Protein AF-A0A2V9G415-F1 (afdb_monomer_lite)

Secondary structure (DSSP, 8-state):
-HHHHHHHHHHHHHHHT-GGGSHHHHHHHTT---HHHHHHHHHHHHHHHHHHHHHHHHHHHH--TTHHHHHHHHHHHHT-TTS-HHHHHHHHHHHTT--HHHHHH-----SSS---SHHHHHHHHHTT--

Radius of gyration: 19.27 Å; chains: 1; bounding box: 39×36×69 Å

pLDDT: mean 85.29, std 20.47, range [37.44, 98.19]

Foldseek 3Di:
DVVVVVVVVVVVVCVVVPPCPDPVNVCVVVVNDDLVRQLVCLLQCLVVLVCVLVVLVVVLVVDDDDCNVVSVVVSCQCCPVVCRSSNVSVVSSVVSPHDPCSSVVVPPPPDDDDDDPPPSVVVVVVVVVD

Sequence (130 aa):
MANADLVRKLDAAIAEWSLLKHPFYQDWQAGKLSREALKLYAAQYYRHVEAFPKHLRMLAARTEGPLQSLIRENLAEEENPAGPHPKLWRDFAAAVGVGEDDITCCRKQWRHSTLTNRRCRKLRRRRLMD

Structure (mmCIF, N/CA/C/O backbone):
data_AF-A0A2V9G415-F1
#
_entry.id   AF-A0A2V9G415-F1
#
loop_
_atom_site.group_PDB
_atom_site.id
_atom_site.type_symbol
_atom_site.label_atom_id
_atom_site.label_alt_id
_atom_site.label_comp_id
_atom_site.label_asym_id
_atom_site.label_entity_id
_atom_site.label_seq_id
_atom_site.pdbx_PDB_ins_code
_atom_site.Cartn_x
_atom_site.Cartn_y
_atom_site.Cartn_z
_atom_site.occupancy
_atom_sit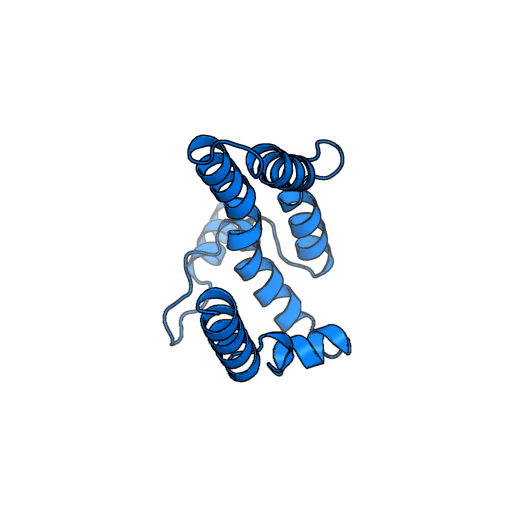e.B_iso_or_equiv
_atom_site.auth_seq_id
_atom_site.auth_comp_id
_atom_site.auth_asym_id
_atom_site.auth_atom_id
_atom_site.pdbx_PDB_model_num
ATOM 1 N N . MET A 1 1 ? 2.821 -10.689 -31.868 1.00 61.66 1 MET A N 1
ATOM 2 C CA . MET A 1 1 ? 1.657 -11.551 -31.549 1.00 61.66 1 MET A CA 1
ATOM 3 C C . MET A 1 1 ? 1.807 -12.291 -30.215 1.00 61.66 1 MET A C 1
ATOM 5 O O . MET A 1 1 ? 0.859 -12.259 -29.447 1.00 61.66 1 MET A O 1
ATOM 9 N N . ALA A 1 2 ? 2.972 -12.868 -29.872 1.00 69.81 2 ALA A N 1
ATOM 10 C CA . ALA A 1 2 ? 3.181 -13.577 -28.593 1.00 69.81 2 ALA A CA 1
ATOM 11 C C . ALA A 1 2 ? 2.916 -12.729 -27.326 1.00 69.81 2 ALA A C 1
ATOM 13 O O . ALA A 1 2 ? 2.277 -13.203 -26.392 1.00 69.81 2 ALA A O 1
ATOM 14 N N . ASN A 1 3 ? 3.315 -11.451 -27.323 1.00 86.75 3 ASN A N 1
ATOM 15 C CA . ASN A 1 3 ? 3.063 -10.561 -26.180 1.00 86.75 3 ASN A CA 1
ATOM 16 C C . ASN A 1 3 ? 1.567 -10.305 -25.945 1.00 86.75 3 ASN A C 1
ATOM 18 O O . ASN A 1 3 ? 1.154 -10.169 -24.802 1.00 86.75 3 ASN A O 1
ATOM 22 N N . ALA A 1 4 ? 0.746 -10.285 -27.001 1.00 93.19 4 ALA A N 1
ATOM 23 C CA . ALA A 1 4 ? -0.693 -10.066 -26.865 1.00 93.19 4 ALA A CA 1
ATOM 24 C C . ALA A 1 4 ? -1.398 -11.279 -26.238 1.00 93.19 4 ALA A C 1
ATOM 26 O O . ALA A 1 4 ? -2.300 -11.111 -25.423 1.00 93.19 4 ALA A O 1
ATOM 27 N N . ASP A 1 5 ? -0.968 -12.499 -26.577 1.00 95.69 5 ASP A N 1
ATOM 28 C CA . ASP A 1 5 ? -1.494 -13.717 -25.950 1.00 95.69 5 ASP A CA 1
ATOM 29 C C . ASP A 1 5 ? -1.070 -13.832 -24.476 1.00 95.69 5 ASP A C 1
ATOM 31 O O . ASP A 1 5 ? -1.890 -14.165 -23.622 1.00 95.69 5 ASP A O 1
ATOM 35 N N . LEU A 1 6 ? 0.184 -13.484 -24.152 1.00 96.56 6 LEU A N 1
ATOM 36 C CA . LEU A 1 6 ? 0.653 -13.429 -22.764 1.00 96.56 6 LEU A CA 1
ATOM 37 C C . LEU A 1 6 ? -0.133 -12.403 -21.939 1.00 96.56 6 LEU A C 1
ATOM 39 O O . LEU A 1 6 ? -0.608 -12.737 -20.858 1.00 96.56 6 LEU A O 1
ATOM 43 N N . VAL A 1 7 ? -0.297 -11.179 -22.451 1.00 96.94 7 VAL A N 1
ATOM 44 C CA . VAL A 1 7 ? -1.070 -10.128 -21.770 1.00 96.94 7 VAL A CA 1
ATOM 45 C C . VAL A 1 7 ? -2.506 -10.592 -21.532 1.00 96.94 7 VAL A C 1
ATOM 47 O O . VAL A 1 7 ? -2.969 -10.542 -20.401 1.00 96.94 7 VAL A O 1
ATOM 50 N N . ARG A 1 8 ? -3.164 -11.191 -22.534 1.00 97.19 8 ARG A N 1
ATOM 51 C CA . ARG A 1 8 ? -4.510 -11.764 -22.362 1.00 97.19 8 ARG A CA 1
ATOM 52 C C . ARG A 1 8 ? -4.584 -12.832 -21.269 1.00 97.19 8 ARG A C 1
ATOM 54 O O . ARG A 1 8 ? -5.583 -12.904 -20.559 1.00 97.19 8 ARG A O 1
ATOM 61 N N . LYS A 1 9 ? -3.560 -13.680 -21.139 1.00 96.94 9 LYS A N 1
ATOM 62 C CA . LYS A 1 9 ? -3.491 -14.695 -20.073 1.00 96.94 9 LYS A CA 1
ATOM 63 C C . LYS A 1 9 ? -3.321 -14.059 -18.694 1.00 96.94 9 LYS A C 1
ATOM 65 O O . LYS A 1 9 ? -3.953 -14.516 -17.745 1.00 96.94 9 LYS A O 1
ATOM 70 N N . LEU A 1 10 ? -2.511 -13.005 -18.587 1.00 96.88 10 LEU A N 1
ATOM 71 C CA . LEU A 1 10 ? -2.372 -12.232 -17.351 1.00 96.88 10 LEU A CA 1
ATOM 72 C C . LEU A 1 10 ? -3.690 -11.544 -16.982 1.00 96.88 10 LEU A C 1
ATOM 74 O O . LEU A 1 10 ? -4.128 -11.665 -15.841 1.00 96.88 10 LEU A O 1
ATOM 78 N N . ASP A 1 11 ? -4.363 -10.916 -17.946 1.00 97.06 11 ASP A N 1
ATOM 79 C CA . ASP A 1 11 ? -5.658 -10.262 -17.732 1.00 97.06 11 ASP A CA 1
ATOM 80 C C . ASP A 1 11 ? -6.724 -11.258 -17.261 1.00 97.06 11 ASP A C 1
ATOM 82 O O . ASP A 1 11 ? -7.465 -10.977 -16.320 1.00 97.06 11 ASP A O 1
ATOM 86 N N . ALA A 1 12 ? -6.774 -12.453 -17.861 1.00 97.38 12 ALA A N 1
ATOM 87 C CA . ALA A 1 12 ? -7.688 -13.511 -17.439 1.00 97.38 12 ALA A CA 1
ATOM 88 C C . ALA A 1 12 ? -7.418 -13.960 -15.992 1.00 97.38 12 ALA A C 1
ATOM 90 O O . ALA A 1 12 ? -8.357 -14.071 -15.203 1.00 97.38 12 ALA A O 1
ATOM 91 N N . ALA A 1 13 ? -6.147 -14.142 -15.616 1.00 96.81 13 ALA A N 1
ATOM 92 C CA . ALA A 1 13 ? -5.770 -14.508 -14.252 1.00 96.81 13 ALA A CA 1
ATOM 93 C C . ALA A 1 13 ? -6.102 -13.395 -13.239 1.00 96.81 13 ALA A C 1
ATOM 95 O O . ALA A 1 13 ? -6.619 -13.675 -12.157 1.00 96.81 13 ALA A O 1
ATOM 96 N N . ILE A 1 14 ? -5.869 -12.126 -13.591 1.00 96.25 14 ILE A N 1
ATOM 97 C CA . ILE A 1 14 ? -6.249 -10.975 -12.756 1.00 96.25 14 ILE A CA 1
ATOM 98 C C . ILE A 1 14 ? -7.773 -10.902 -12.601 1.00 96.25 14 ILE A C 1
ATOM 100 O O . ILE A 1 14 ? -8.264 -10.596 -11.516 1.00 96.25 14 ILE A O 1
ATOM 104 N N . ALA A 1 15 ? -8.537 -11.182 -13.659 1.00 95.88 15 ALA A N 1
ATOM 105 C CA . ALA A 1 15 ? -9.996 -11.139 -13.626 1.00 95.88 15 ALA A CA 1
ATOM 106 C C . ALA A 1 15 ? -10.610 -12.251 -12.759 1.00 95.88 15 ALA A C 1
ATOM 108 O O . ALA A 1 15 ? -11.623 -12.000 -12.088 1.00 95.88 15 ALA A O 1
ATOM 109 N N . GLU A 1 16 ? -10.004 -13.443 -12.779 1.00 96.06 16 GLU A N 1
ATOM 110 C CA . GLU A 1 16 ? -10.369 -14.600 -11.955 1.00 96.06 16 GLU A CA 1
ATOM 111 C C . GLU A 1 16 ? -10.067 -14.340 -10.473 1.00 96.06 16 GLU A C 1
ATOM 113 O O . GLU A 1 16 ? -10.953 -14.462 -9.628 1.00 96.06 16 GLU A O 1
ATOM 118 N N . TRP A 1 17 ? -8.854 -13.877 -10.163 1.00 95.25 17 TRP A N 1
ATOM 119 C CA . TRP A 1 17 ? -8.372 -13.653 -8.793 1.00 95.25 17 TRP A CA 1
ATOM 120 C C . TRP A 1 17 ? -8.430 -12.183 -8.374 1.00 95.25 17 TRP A C 1
ATOM 122 O O . TRP A 1 17 ? -7.604 -11.702 -7.595 1.00 95.25 17 TRP A O 1
ATOM 132 N N . SER A 1 18 ? -9.402 -11.446 -8.914 1.00 94.56 18 SER A N 1
ATOM 133 C CA . SER A 1 18 ? -9.481 -9.999 -8.745 1.00 94.56 18 SER A CA 1
ATOM 134 C C . SER A 1 18 ? -9.677 -9.628 -7.280 1.00 94.56 18 SER A C 1
ATOM 136 O O . SER A 1 18 ? -10.753 -9.822 -6.709 1.00 94.56 18 SER A O 1
ATOM 138 N N . LEU A 1 19 ? -8.649 -9.014 -6.692 1.00 92.50 19 LEU A N 1
ATOM 139 C CA . LEU A 1 19 ? -8.673 -8.511 -5.319 1.00 92.50 19 LEU A CA 1
ATOM 140 C C . LEU A 1 19 ? -9.864 -7.575 -5.074 1.00 92.50 19 LEU A C 1
ATOM 142 O O . LEU A 1 19 ? -10.481 -7.614 -4.014 1.00 92.50 19 LEU A O 1
ATOM 146 N N . LEU A 1 20 ? -10.228 -6.784 -6.086 1.00 93.56 20 LEU A N 1
ATOM 147 C CA . LEU A 1 20 ? -11.328 -5.827 -6.007 1.00 93.56 20 LEU A CA 1
ATOM 148 C C . LEU A 1 20 ? -12.701 -6.499 -5.932 1.00 93.56 20 LEU A C 1
ATOM 150 O O . LEU A 1 20 ? -13.631 -5.880 -5.436 1.00 93.56 20 LEU A O 1
ATOM 154 N N . LYS A 1 21 ? -12.851 -7.757 -6.365 1.00 94.88 21 LYS A N 1
ATOM 155 C CA . LYS A 1 21 ? -14.105 -8.516 -6.205 1.00 94.88 21 LYS A CA 1
ATOM 156 C C . LYS A 1 21 ? -14.230 -9.174 -4.829 1.00 94.88 21 LYS A C 1
ATOM 158 O O . LYS A 1 21 ? -15.301 -9.674 -4.493 1.00 94.88 21 LYS A O 1
ATOM 163 N N . HIS A 1 22 ? -13.162 -9.201 -4.032 1.00 95.69 22 HIS A N 1
ATOM 164 C CA . HIS A 1 22 ? -13.193 -9.826 -2.717 1.00 95.69 22 HIS A CA 1
ATOM 165 C C . HIS A 1 22 ? -14.119 -9.039 -1.764 1.00 95.69 22 HIS A C 1
ATOM 167 O O . HIS A 1 22 ? -13.989 -7.813 -1.691 1.00 95.69 22 HIS A O 1
ATOM 173 N N . PRO A 1 23 ? -14.993 -9.702 -0.972 1.00 95.62 23 PRO A N 1
ATOM 174 C CA . PRO A 1 23 ? -15.957 -9.024 -0.096 1.00 95.62 23 PRO A CA 1
ATOM 175 C C . PRO A 1 23 ? -15.329 -7.977 0.831 1.00 95.62 23 PRO A C 1
ATOM 177 O O . PRO A 1 23 ? -15.851 -6.878 0.962 1.00 95.62 23 PRO A O 1
ATOM 180 N N . PHE A 1 24 ? -14.147 -8.268 1.388 1.00 95.88 24 PHE A N 1
ATOM 181 C CA . PHE A 1 24 ? -13.401 -7.305 2.210 1.00 95.88 24 PHE A CA 1
ATOM 182 C C . PHE A 1 24 ? -13.126 -5.974 1.488 1.00 95.88 24 PHE A C 1
ATOM 184 O O . PHE A 1 24 ? -13.277 -4.918 2.092 1.00 95.88 24 PHE A O 1
ATOM 191 N N . TYR A 1 25 ? -12.723 -6.006 0.211 1.00 95.81 25 TYR A N 1
ATOM 192 C CA . TYR A 1 25 ? -12.419 -4.788 -0.550 1.00 95.81 25 TYR A CA 1
ATOM 193 C C . TYR A 1 25 ? -13.685 -4.047 -0.979 1.00 95.81 25 TYR A C 1
ATOM 195 O O . TYR A 1 25 ? -13.684 -2.818 -1.000 1.00 95.81 25 TYR A O 1
ATOM 203 N N . GLN A 1 26 ? -14.772 -4.771 -1.249 1.00 97.56 26 GLN A N 1
ATOM 204 C CA . GLN A 1 26 ? -16.085 -4.171 -1.494 1.00 97.56 26 GLN A CA 1
ATOM 205 C C . GLN A 1 26 ? -16.595 -3.431 -0.248 1.00 97.56 26 GLN A C 1
ATOM 207 O O . GLN A 1 26 ? -16.980 -2.266 -0.334 1.00 97.56 26 GLN A O 1
ATOM 212 N N . ASP A 1 27 ? -16.510 -4.058 0.928 1.00 97.88 27 ASP A N 1
ATOM 213 C CA . ASP A 1 27 ? -16.887 -3.423 2.194 1.00 97.88 27 ASP A CA 1
ATOM 214 C C . ASP A 1 27 ? -15.944 -2.277 2.575 1.00 97.88 27 ASP A C 1
ATOM 216 O O . ASP A 1 27 ? -16.404 -1.267 3.109 1.00 97.88 27 ASP A O 1
ATOM 220 N N . TRP A 1 28 ? -14.642 -2.393 2.280 1.00 96.06 28 TRP A N 1
ATOM 221 C CA . TRP A 1 28 ? -13.675 -1.307 2.470 1.00 96.06 28 TRP A CA 1
ATOM 222 C C . TRP A 1 28 ? -14.085 -0.075 1.663 1.00 96.06 28 TRP A C 1
ATOM 224 O O . TRP A 1 28 ? -14.223 1.011 2.222 1.00 96.06 28 TRP A O 1
ATOM 234 N N . GLN A 1 29 ? -14.309 -0.245 0.357 1.00 95.88 29 GLN A N 1
ATOM 235 C CA . GLN A 1 29 ? -14.687 0.846 -0.544 1.00 95.88 29 GLN A CA 1
ATOM 236 C C . GLN A 1 29 ? -16.044 1.454 -0.178 1.00 95.88 29 GLN A C 1
ATOM 238 O O . GLN A 1 29 ? -16.222 2.664 -0.285 1.00 95.88 29 GLN A O 1
ATOM 243 N N . ALA A 1 30 ? -16.984 0.634 0.296 1.00 97.38 30 ALA A N 1
ATOM 244 C CA . ALA A 1 30 ? -18.300 1.084 0.735 1.00 97.38 30 ALA A CA 1
ATOM 245 C C . ALA A 1 30 ? -18.321 1.677 2.160 1.00 97.38 30 ALA A C 1
ATOM 247 O O . ALA A 1 30 ? -19.388 2.075 2.626 1.00 97.38 30 ALA A O 1
ATOM 248 N N . GLY A 1 31 ? -17.190 1.700 2.879 1.00 96.94 31 GLY A N 1
ATOM 249 C CA . GLY A 1 31 ? -17.122 2.182 4.264 1.00 96.94 31 GLY A CA 1
ATOM 250 C C . GLY A 1 31 ? -17.877 1.306 5.274 1.00 96.94 31 GLY A C 1
ATOM 251 O O . GLY A 1 31 ? -18.285 1.792 6.325 1.00 96.94 31 GLY A O 1
ATOM 252 N N . LYS A 1 32 ? -18.091 0.023 4.959 1.00 97.94 32 LYS A N 1
ATOM 253 C CA . LYS A 1 32 ? -18.882 -0.930 5.759 1.00 97.94 32 LYS A CA 1
ATOM 254 C C . LYS A 1 32 ? -18.052 -1.780 6.720 1.00 97.94 32 LYS A C 1
ATOM 256 O O . LYS A 1 32 ? -18.620 -2.507 7.533 1.00 97.94 32 LYS A O 1
ATOM 261 N N . LEU A 1 33 ? -16.723 -1.719 6.637 1.00 97.62 33 LEU A N 1
ATOM 262 C CA . LEU A 1 33 ? -15.860 -2.484 7.534 1.00 97.62 33 LEU A CA 1
ATOM 263 C C . LEU A 1 33 ? -16.019 -2.039 8.988 1.00 97.62 33 LEU A C 1
ATOM 265 O O . LEU A 1 33 ? -16.020 -0.848 9.302 1.00 97.62 33 LEU A O 1
ATOM 269 N N . SER A 1 34 ? -16.070 -3.018 9.892 1.00 96.81 34 SER A N 1
ATOM 270 C CA . SER A 1 34 ? -15.997 -2.741 11.323 1.00 96.81 34 SER A CA 1
ATOM 271 C C . SER A 1 34 ? -14.626 -2.184 11.704 1.00 96.81 34 SER A C 1
ATOM 273 O O . SER A 1 34 ? -13.604 -2.438 11.052 1.00 96.81 34 SER A O 1
ATOM 275 N N . ARG A 1 35 ? -14.579 -1.462 12.826 1.00 96.12 35 ARG A N 1
ATOM 276 C CA . ARG A 1 35 ? -13.325 -0.922 13.357 1.00 96.12 35 ARG A CA 1
ATOM 277 C C . ARG A 1 35 ? -12.329 -2.036 13.684 1.00 96.12 35 ARG A C 1
ATOM 279 O O . ARG A 1 35 ? -11.134 -1.879 13.459 1.00 96.12 35 ARG A O 1
ATOM 286 N N . GLU A 1 36 ? -12.803 -3.182 14.161 1.00 95.62 36 GLU A N 1
ATOM 287 C CA . GLU A 1 36 ? -11.989 -4.363 14.449 1.00 95.62 36 GLU A CA 1
ATOM 288 C C . GLU A 1 36 ? -11.356 -4.945 13.180 1.00 95.62 36 GLU A C 1
ATOM 290 O O . GLU A 1 36 ? -10.173 -5.293 13.199 1.00 95.62 36 GLU A O 1
ATOM 295 N N . ALA A 1 37 ? -12.110 -5.013 12.076 1.00 95.38 37 ALA A N 1
ATOM 296 C CA . ALA A 1 37 ? -11.601 -5.482 10.791 1.00 95.38 37 ALA A CA 1
ATOM 297 C C . ALA A 1 37 ? -10.525 -4.534 10.238 1.00 95.38 37 ALA A C 1
ATOM 299 O O . ALA A 1 37 ? -9.459 -4.992 9.824 1.00 95.38 37 ALA A O 1
ATOM 300 N N . LEU A 1 38 ? -10.757 -3.217 10.317 1.00 96.25 38 LEU A N 1
ATOM 301 C CA . LEU A 1 38 ? -9.776 -2.197 9.929 1.00 96.25 38 LEU A CA 1
ATOM 302 C C . LEU A 1 38 ? -8.490 -2.297 10.754 1.00 96.25 38 LEU A C 1
ATOM 304 O O . LEU A 1 38 ? -7.399 -2.272 10.191 1.00 96.25 38 LEU A O 1
ATOM 308 N N . LYS A 1 39 ? -8.602 -2.466 12.077 1.00 95.44 39 LYS A N 1
ATOM 309 C CA . LYS A 1 39 ? -7.445 -2.650 12.964 1.00 95.44 39 LYS A CA 1
ATOM 310 C C . LYS A 1 39 ? -6.629 -3.884 12.598 1.00 95.44 39 LYS A C 1
ATOM 312 O O . LYS A 1 39 ? -5.403 -3.806 12.522 1.00 95.44 39 LYS A O 1
ATOM 317 N N . LEU A 1 40 ? -7.297 -5.020 12.388 1.00 93.31 40 LEU A N 1
ATOM 318 C CA . LEU A 1 40 ? -6.630 -6.268 12.021 1.00 93.31 40 LEU A CA 1
ATOM 319 C C . LEU A 1 40 ? -5.894 -6.118 10.686 1.00 93.31 40 LEU A C 1
ATOM 321 O O . LEU A 1 40 ? -4.711 -6.452 10.599 1.00 93.31 40 LEU A O 1
ATOM 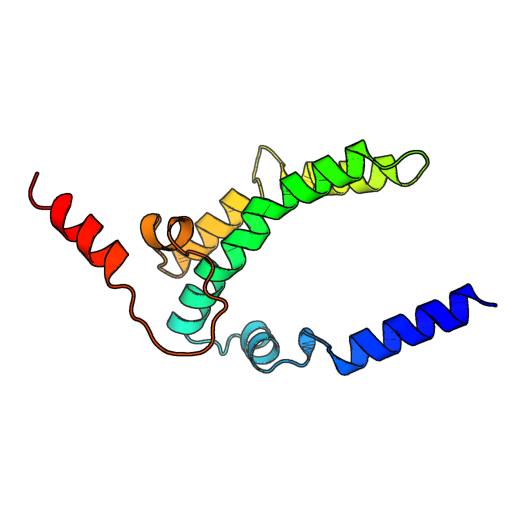325 N N . TYR A 1 41 ? -6.571 -5.566 9.680 1.00 94.75 41 TYR A N 1
ATOM 326 C CA . TYR A 1 41 ? -5.988 -5.333 8.366 1.00 94.75 41 TYR A CA 1
ATOM 327 C C . TYR A 1 41 ? -4.807 -4.361 8.425 1.00 94.75 41 TYR A C 1
ATOM 329 O O . TYR A 1 41 ? -3.736 -4.680 7.916 1.00 94.75 41 TYR A O 1
ATOM 337 N N . ALA A 1 42 ? -4.951 -3.218 9.105 1.00 95.75 42 ALA A N 1
ATOM 338 C CA . ALA A 1 42 ? -3.884 -2.229 9.239 1.00 95.75 42 ALA A CA 1
ATOM 339 C C . ALA A 1 42 ? -2.619 -2.834 9.870 1.00 95.75 42 ALA A C 1
ATOM 341 O O . ALA A 1 42 ? -1.518 -2.613 9.362 1.00 95.75 42 ALA A O 1
ATOM 342 N N . ALA A 1 43 ? -2.771 -3.650 10.920 1.00 93.81 43 ALA A N 1
ATOM 343 C CA . ALA A 1 43 ? -1.654 -4.324 11.579 1.00 93.81 43 ALA A CA 1
ATOM 344 C C . ALA A 1 43 ? -0.990 -5.392 10.690 1.00 93.81 43 ALA A C 1
ATOM 346 O O . ALA A 1 43 ? 0.236 -5.500 10.662 1.00 93.81 43 ALA A O 1
ATOM 347 N N . GLN A 1 44 ? -1.777 -6.188 9.959 1.00 92.12 44 GLN A N 1
ATOM 348 C CA . GLN A 1 44 ? -1.251 -7.240 9.082 1.00 92.12 44 GLN A CA 1
ATOM 349 C C . GLN A 1 44 ? -0.579 -6.662 7.829 1.00 92.12 44 GLN A C 1
ATOM 351 O O . GLN A 1 44 ? 0.545 -7.045 7.492 1.00 92.12 44 GLN A O 1
ATOM 356 N N . TYR A 1 45 ? -1.240 -5.715 7.163 1.00 94.38 45 TYR A N 1
ATOM 357 C CA . TYR A 1 45 ? -0.786 -5.136 5.901 1.00 94.38 45 TYR A CA 1
ATOM 358 C C . TYR A 1 45 ? 0.452 -4.249 6.072 1.00 94.38 45 TYR A C 1
ATOM 360 O O . TYR A 1 45 ? 1.274 -4.160 5.161 1.00 94.38 45 TYR A O 1
ATOM 368 N N . TYR A 1 46 ? 0.672 -3.678 7.263 1.00 95.69 46 TYR A N 1
ATOM 369 C CA . TYR A 1 46 ? 1.867 -2.875 7.534 1.00 95.69 46 TYR A CA 1
ATOM 370 C C . TYR A 1 46 ? 3.180 -3.623 7.254 1.00 95.69 46 TYR A C 1
ATOM 372 O O . TYR A 1 46 ? 4.172 -3.013 6.873 1.00 95.69 46 TYR A O 1
ATOM 380 N N . ARG A 1 47 ? 3.206 -4.956 7.386 1.00 91.69 47 ARG A N 1
ATOM 381 C CA . ARG A 1 47 ? 4.395 -5.759 7.048 1.00 91.69 47 ARG A CA 1
ATOM 382 C C . ARG A 1 47 ? 4.767 -5.658 5.569 1.00 91.69 47 ARG A C 1
ATOM 384 O O . ARG A 1 47 ? 5.950 -5.674 5.243 1.00 91.69 47 ARG A O 1
ATOM 391 N N . HIS A 1 48 ? 3.771 -5.564 4.689 1.00 94.50 48 HIS A N 1
ATOM 392 C CA . HIS A 1 48 ? 4.001 -5.326 3.270 1.00 94.50 48 HIS A CA 1
ATOM 393 C C . HIS A 1 48 ? 4.520 -3.904 3.046 1.00 94.50 48 HIS A C 1
ATOM 395 O O . HIS A 1 48 ? 5.571 -3.748 2.431 1.00 94.50 48 HIS A O 1
ATOM 401 N N . VAL A 1 49 ? 3.847 -2.904 3.626 1.00 96.69 49 VAL A N 1
ATOM 402 C CA . VAL A 1 49 ? 4.226 -1.484 3.506 1.00 96.69 49 VAL A CA 1
ATOM 403 C C . VAL A 1 49 ? 5.663 -1.242 3.979 1.00 96.69 49 VAL A C 1
ATOM 405 O O . VAL A 1 49 ? 6.438 -0.588 3.297 1.00 96.69 49 VAL A O 1
ATOM 408 N N . GLU A 1 50 ? 6.065 -1.823 5.112 1.00 95.62 50 GLU A N 1
ATOM 409 C CA . GLU A 1 50 ? 7.432 -1.698 5.636 1.00 95.62 50 GLU A CA 1
ATOM 410 C C . GLU A 1 50 ? 8.481 -2.369 4.730 1.00 95.62 50 GLU A C 1
ATOM 412 O O . GLU A 1 50 ? 9.604 -1.881 4.603 1.00 95.62 50 GLU A O 1
ATOM 417 N N . ALA A 1 51 ? 8.141 -3.498 4.102 1.00 96.31 51 ALA A N 1
ATOM 418 C CA . ALA A 1 51 ? 9.075 -4.261 3.276 1.00 96.31 51 ALA A CA 1
ATOM 419 C C . ALA A 1 51 ? 9.202 -3.725 1.842 1.00 96.31 51 ALA A C 1
ATOM 421 O O . ALA A 1 51 ? 10.228 -3.944 1.193 1.00 96.31 51 ALA A O 1
ATOM 422 N N . PHE A 1 52 ? 8.176 -3.045 1.333 1.00 97.50 52 PHE A N 1
ATOM 423 C CA . PHE A 1 52 ? 8.084 -2.658 -0.071 1.00 97.50 52 PHE A CA 1
ATOM 424 C C . PHE A 1 52 ? 9.235 -1.757 -0.564 1.00 97.50 52 PHE A C 1
ATOM 426 O O . PHE A 1 52 ? 9.829 -2.108 -1.591 1.00 97.50 52 PHE A O 1
ATOM 433 N N . PRO A 1 53 ? 9.694 -0.726 0.180 1.00 98.00 53 PRO A N 1
ATOM 434 C CA . PRO A 1 53 ? 10.837 0.083 -0.249 1.00 98.00 53 PRO A CA 1
ATOM 435 C C . PRO A 1 53 ? 12.111 -0.755 -0.439 1.00 98.00 53 PRO A C 1
ATOM 437 O O . PRO A 1 53 ? 12.860 -0.588 -1.402 1.00 98.00 53 PRO A O 1
ATOM 440 N N . LYS A 1 54 ? 12.340 -1.762 0.420 1.00 97.50 54 LYS A N 1
ATOM 441 C CA . LYS A 1 54 ? 13.465 -2.700 0.261 1.00 97.50 54 LYS A CA 1
ATOM 442 C C . LYS A 1 54 ? 13.356 -3.506 -1.037 1.00 97.50 54 LYS A C 1
ATOM 444 O O . LYS A 1 54 ? 14.377 -3.735 -1.684 1.00 97.50 54 LYS A O 1
ATOM 449 N N . HIS A 1 55 ? 12.158 -3.947 -1.419 1.00 97.62 55 HIS A N 1
ATOM 450 C CA . HIS A 1 55 ? 11.958 -4.657 -2.684 1.00 97.62 55 HIS A CA 1
ATOM 451 C C . HIS A 1 55 ? 12.284 -3.766 -3.886 1.00 97.62 55 HIS A C 1
ATOM 453 O O . HIS A 1 55 ? 13.007 -4.212 -4.776 1.00 97.62 55 HIS A O 1
ATOM 459 N N . LEU A 1 56 ? 11.845 -2.504 -3.873 1.00 97.88 56 LEU A N 1
ATOM 460 C CA . LEU A 1 56 ? 12.163 -1.537 -4.925 1.00 97.88 56 LEU A CA 1
ATOM 461 C C . LEU A 1 56 ? 13.666 -1.241 -5.007 1.00 97.88 56 LEU A C 1
ATOM 463 O O . LEU A 1 56 ? 14.216 -1.243 -6.105 1.00 97.88 56 LEU A O 1
ATOM 467 N N . ARG A 1 57 ? 14.371 -1.099 -3.874 1.00 97.56 57 ARG A N 1
ATOM 468 C CA . ARG A 1 57 ? 15.844 -0.965 -3.867 1.00 97.56 57 ARG A CA 1
ATOM 469 C C . ARG A 1 57 ? 16.538 -2.157 -4.525 1.00 97.56 57 ARG A C 1
ATOM 471 O O . ARG A 1 57 ? 17.429 -1.971 -5.350 1.00 97.56 57 ARG A O 1
ATOM 478 N N . MET A 1 58 ? 16.133 -3.382 -4.176 1.00 97.75 58 MET A N 1
ATOM 479 C CA . MET A 1 58 ? 16.704 -4.595 -4.775 1.00 97.75 58 MET A CA 1
ATOM 480 C C . MET A 1 58 ? 16.398 -4.694 -6.271 1.00 97.75 58 MET A C 1
ATOM 482 O O . MET A 1 58 ? 17.255 -5.126 -7.039 1.00 97.75 58 MET A O 1
ATOM 486 N N . LEU A 1 59 ? 15.192 -4.301 -6.688 1.00 97.56 59 LEU A N 1
ATOM 487 C CA . LEU A 1 59 ? 14.805 -4.278 -8.094 1.00 97.56 59 LEU A CA 1
ATOM 488 C C . LEU A 1 59 ? 15.618 -3.235 -8.872 1.00 97.56 59 LEU A C 1
ATOM 490 O O . LEU A 1 59 ? 16.174 -3.564 -9.917 1.00 97.56 59 LEU A O 1
ATOM 494 N N . ALA A 1 60 ? 15.764 -2.022 -8.334 1.00 96.12 60 ALA A N 1
ATOM 495 C CA . ALA A 1 60 ? 16.562 -0.952 -8.929 1.00 96.12 60 ALA A CA 1
ATOM 496 C C . ALA A 1 60 ? 18.033 -1.356 -9.101 1.00 96.12 60 ALA A C 1
ATOM 498 O O . ALA A 1 60 ? 18.632 -1.058 -10.128 1.00 96.12 60 ALA A O 1
ATOM 499 N N . ALA A 1 61 ? 18.607 -2.070 -8.127 1.00 96.12 61 ALA A N 1
ATOM 500 C CA . ALA A 1 61 ? 19.990 -2.549 -8.189 1.00 96.12 61 ALA A CA 1
ATOM 501 C C . ALA A 1 61 ? 20.228 -3.623 -9.268 1.00 96.12 61 ALA A C 1
ATOM 503 O O . ALA A 1 61 ? 21.365 -3.837 -9.673 1.00 9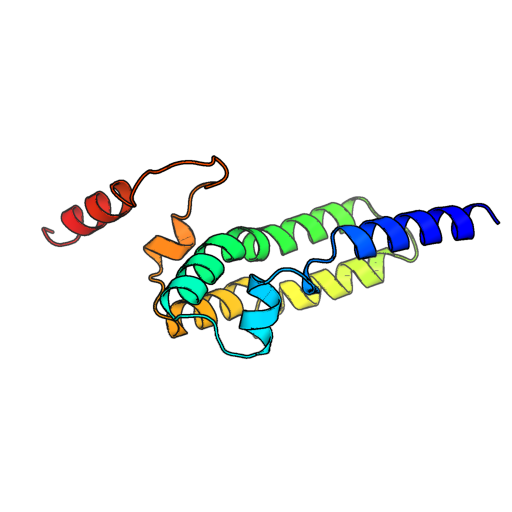6.12 61 ALA A O 1
ATOM 504 N N . ARG A 1 62 ? 19.171 -4.315 -9.711 1.00 96.88 62 ARG A N 1
ATOM 505 C CA . ARG A 1 62 ? 19.233 -5.411 -10.693 1.00 96.88 62 ARG A CA 1
ATOM 506 C C . ARG A 1 62 ? 18.708 -5.024 -12.074 1.00 96.88 62 ARG A C 1
ATOM 508 O O . ARG A 1 62 ? 18.689 -5.874 -12.959 1.00 96.88 62 ARG A O 1
ATOM 515 N N . THR A 1 63 ? 18.223 -3.795 -12.236 1.00 97.25 63 THR A N 1
ATOM 516 C CA . THR A 1 63 ? 17.572 -3.342 -13.467 1.00 97.25 63 THR A CA 1
ATOM 517 C C . THR A 1 63 ? 18.433 -2.302 -14.163 1.00 97.25 63 THR A C 1
ATOM 519 O O . THR A 1 63 ? 18.799 -1.285 -13.575 1.00 97.25 63 THR A O 1
ATOM 522 N N . GLU A 1 64 ? 18.708 -2.548 -15.438 1.00 94.75 64 GLU A N 1
ATOM 523 C CA . GLU A 1 64 ? 19.435 -1.640 -16.318 1.00 94.75 64 GLU A CA 1
ATOM 524 C C . GLU A 1 64 ? 18.500 -1.051 -17.382 1.00 94.75 64 GLU A C 1
ATOM 526 O O . GLU A 1 64 ? 17.407 -1.561 -17.643 1.00 94.75 64 GLU A O 1
ATOM 531 N N . GLY A 1 65 ? 18.939 0.037 -18.014 1.00 95.38 65 GLY A N 1
ATOM 532 C CA . GLY A 1 65 ? 18.223 0.643 -19.130 1.00 95.38 65 GLY A CA 1
ATOM 533 C C . GLY A 1 65 ? 16.987 1.464 -18.727 1.00 95.38 65 GLY A C 1
ATOM 534 O O . GLY A 1 65 ? 16.898 1.952 -17.597 1.00 95.38 65 GLY A O 1
ATOM 535 N N . PRO A 1 66 ? 16.029 1.652 -19.654 1.00 94.44 66 PRO A N 1
ATOM 536 C CA . PRO A 1 66 ? 14.967 2.657 -19.528 1.00 94.44 66 PRO A CA 1
ATOM 537 C C . PRO A 1 66 ? 14.026 2.493 -18.327 1.00 94.44 66 PRO A C 1
ATOM 539 O O . PRO A 1 66 ? 13.393 3.458 -17.919 1.00 94.44 66 PRO A O 1
ATOM 542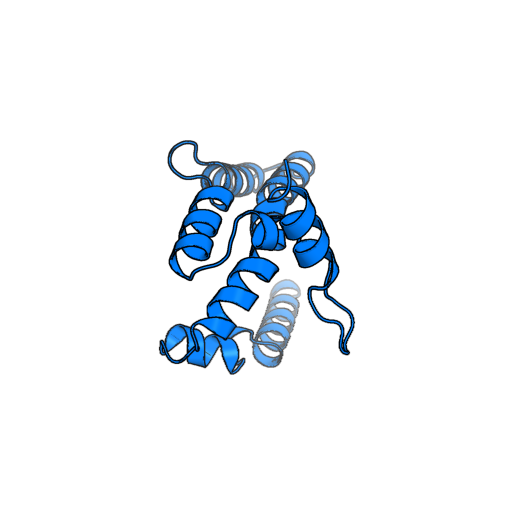 N N . LEU A 1 67 ? 13.924 1.292 -17.746 1.00 95.88 67 LEU A N 1
ATOM 543 C CA . LEU A 1 67 ? 13.056 1.035 -16.588 1.00 95.88 67 LEU A CA 1
ATOM 544 C C . LEU A 1 67 ? 13.640 1.541 -15.265 1.00 95.88 67 LEU A C 1
ATOM 546 O O . LEU A 1 67 ? 12.919 1.637 -14.272 1.00 95.88 67 LEU A O 1
ATOM 550 N N . GLN A 1 68 ? 14.938 1.855 -15.225 1.00 96.25 68 GLN A N 1
ATOM 551 C CA . GLN A 1 68 ? 15.602 2.233 -13.984 1.00 96.25 68 GLN A CA 1
ATOM 552 C C . GLN A 1 68 ? 15.035 3.534 -13.398 1.00 96.25 68 GLN A C 1
ATOM 554 O O . GLN A 1 68 ? 14.857 3.618 -12.183 1.00 96.25 68 GLN A O 1
ATOM 559 N N . SER A 1 69 ? 14.719 4.524 -14.239 1.00 95.75 69 SER A N 1
ATOM 560 C CA . SER A 1 69 ? 14.127 5.792 -13.795 1.00 95.75 69 SER A CA 1
ATOM 561 C C . SER A 1 69 ? 12.769 5.572 -13.135 1.00 95.75 69 SER A C 1
ATOM 563 O O . SER A 1 69 ? 12.570 6.033 -12.018 1.00 95.75 69 SER A 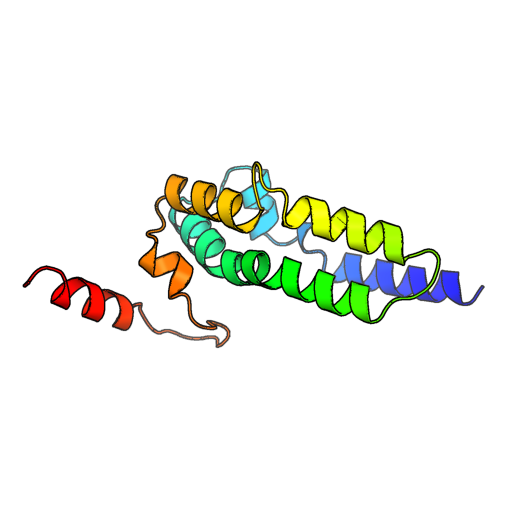O 1
ATOM 565 N N . LEU A 1 70 ? 11.894 4.782 -13.764 1.00 97.94 70 LEU A N 1
ATOM 566 C CA . LEU A 1 70 ? 10.560 4.465 -13.248 1.00 97.94 70 LEU A CA 1
ATOM 567 C C . LEU A 1 70 ? 10.616 3.748 -11.888 1.00 97.94 70 LEU A C 1
ATOM 569 O O . LEU A 1 70 ? 9.872 4.070 -10.969 1.00 97.94 70 LEU A O 1
ATOM 573 N N . ILE A 1 71 ? 11.527 2.782 -11.720 1.00 98.12 71 ILE A N 1
ATOM 574 C CA . ILE A 1 71 ? 11.672 2.079 -10.433 1.00 98.12 71 ILE A CA 1
ATOM 575 C C . ILE A 1 71 ? 12.198 3.032 -9.350 1.00 98.12 71 ILE A C 1
ATOM 577 O O . ILE A 1 71 ? 11.784 2.938 -8.194 1.00 98.12 71 ILE A O 1
ATOM 581 N N . ARG A 1 72 ? 13.122 3.936 -9.704 1.00 97.31 72 ARG A N 1
ATOM 582 C CA . ARG A 1 72 ? 13.658 4.938 -8.771 1.00 97.31 72 ARG A CA 1
ATOM 583 C C . ARG A 1 72 ? 12.624 5.989 -8.387 1.00 97.31 72 ARG A C 1
ATOM 585 O O . ARG A 1 72 ? 12.643 6.414 -7.240 1.00 97.31 72 ARG A O 1
ATOM 592 N N . GLU A 1 73 ? 11.747 6.372 -9.308 1.00 97.75 73 GLU A N 1
ATOM 593 C CA . GLU A 1 73 ? 10.612 7.256 -9.042 1.00 97.75 73 GLU A CA 1
ATOM 594 C C . GLU A 1 73 ? 9.676 6.623 -8.009 1.00 97.75 73 GLU A C 1
ATOM 596 O O . GLU A 1 73 ? 9.510 7.185 -6.930 1.00 97.75 73 GLU A O 1
ATOM 601 N N . ASN A 1 74 ? 9.219 5.387 -8.246 1.00 97.94 74 ASN A N 1
ATOM 602 C CA . ASN A 1 74 ? 8.406 4.650 -7.272 1.00 97.94 74 ASN A CA 1
ATOM 603 C C . ASN A 1 74 ? 9.108 4.535 -5.907 1.00 97.94 74 ASN A C 1
ATOM 605 O O . ASN A 1 74 ? 8.490 4.696 -4.861 1.00 97.94 74 ASN A O 1
ATOM 609 N N . LEU A 1 75 ? 10.418 4.260 -5.890 1.00 98.19 75 LEU A N 1
ATOM 610 C CA . LEU A 1 75 ? 11.183 4.185 -4.643 1.00 98.19 75 LEU A CA 1
ATOM 611 C C . LEU A 1 75 ? 11.228 5.535 -3.909 1.00 98.19 75 LEU A C 1
ATOM 613 O O . LEU A 1 75 ? 11.142 5.562 -2.683 1.00 98.19 75 LEU A O 1
ATOM 617 N N . ALA A 1 76 ? 11.388 6.636 -4.642 1.00 97.88 76 ALA A N 1
ATOM 618 C CA . ALA A 1 76 ? 11.440 7.977 -4.073 1.00 97.88 76 ALA A CA 1
ATOM 619 C C . ALA A 1 76 ? 10.094 8.393 -3.463 1.00 97.88 76 ALA A C 1
ATOM 621 O O . ALA A 1 76 ? 10.087 9.052 -2.425 1.00 97.88 76 ALA A O 1
ATOM 622 N N . GLU A 1 77 ? 8.974 7.975 -4.056 1.00 97.81 77 GLU A N 1
ATOM 623 C CA . GLU A 1 77 ? 7.639 8.169 -3.480 1.00 97.81 77 GLU A CA 1
ATOM 624 C C . GLU A 1 77 ? 7.483 7.405 -2.160 1.00 97.81 77 GLU A C 1
ATOM 626 O O . GLU A 1 77 ? 7.141 7.997 -1.135 1.00 97.81 77 GLU A O 1
ATOM 631 N N . GLU A 1 78 ? 7.832 6.116 -2.150 1.00 98.12 78 GLU A N 1
ATOM 632 C CA . GLU A 1 78 ? 7.757 5.271 -0.952 1.00 98.12 78 GLU A CA 1
ATOM 633 C C . GLU A 1 78 ? 8.617 5.806 0.214 1.00 98.12 78 GLU A C 1
ATOM 635 O O . GLU A 1 78 ? 8.250 5.678 1.389 1.00 98.12 78 GLU A O 1
ATOM 640 N N . GLU A 1 79 ? 9.762 6.421 -0.103 1.00 97.38 79 GLU A N 1
ATOM 641 C CA . GLU A 1 79 ? 10.755 6.938 0.851 1.00 97.38 79 GLU A CA 1
ATOM 642 C C . GLU A 1 79 ? 10.709 8.458 1.040 1.00 97.38 79 GLU A C 1
ATOM 644 O O . GLU A 1 79 ? 11.624 9.022 1.645 1.00 97.38 79 GLU A O 1
ATOM 649 N N . ASN A 1 80 ? 9.652 9.122 0.564 1.00 97.19 80 ASN A N 1
ATOM 650 C CA . ASN A 1 80 ? 9.529 10.574 0.620 1.00 97.19 80 ASN A CA 1
ATOM 651 C C . ASN A 1 80 ? 9.775 11.099 2.052 1.00 97.19 80 ASN A C 1
ATOM 653 O O . ASN A 1 80 ? 9.001 10.771 2.953 1.00 97.19 80 ASN A O 1
ATOM 657 N N . PRO A 1 81 ? 10.792 11.951 2.296 1.00 95.88 81 PRO A N 1
ATOM 658 C CA . PRO A 1 81 ? 11.125 12.411 3.645 1.00 95.88 81 PRO A CA 1
ATOM 659 C C . PRO A 1 81 ? 9.991 13.156 4.362 1.00 95.88 81 PRO A C 1
ATOM 661 O O . PRO A 1 81 ? 9.917 13.116 5.589 1.00 95.88 81 PRO A O 1
ATOM 664 N N . ALA A 1 82 ? 9.101 13.820 3.617 1.00 96.62 82 ALA A N 1
ATOM 665 C CA . ALA A 1 82 ? 7.963 14.541 4.185 1.00 96.62 82 ALA A CA 1
ATOM 666 C C . ALA A 1 82 ? 6.853 13.600 4.688 1.00 96.62 82 ALA A C 1
ATOM 668 O O . ALA A 1 82 ? 6.074 13.966 5.569 1.00 96.62 82 ALA A O 1
ATOM 669 N N . GLY A 1 83 ? 6.779 12.383 4.151 1.00 95.56 83 GLY A N 1
ATOM 670 C CA . GLY A 1 83 ? 5.715 11.436 4.455 1.00 95.56 83 GLY A CA 1
ATOM 671 C C . GLY A 1 83 ? 6.023 10.053 3.901 1.00 95.56 83 GLY A C 1
ATOM 672 O O . GL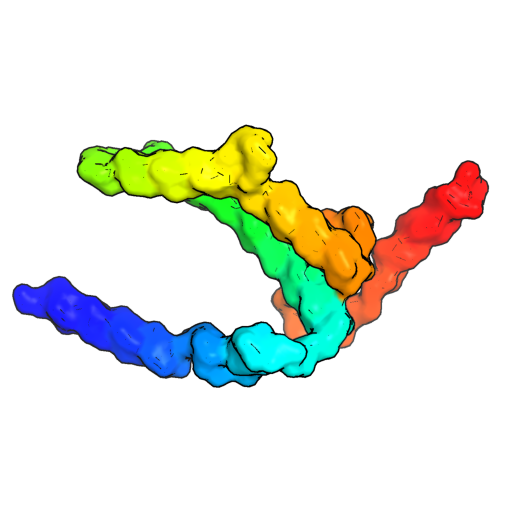Y A 1 83 ? 5.355 9.633 2.960 1.00 95.56 83 GLY A O 1
ATOM 673 N N . PRO A 1 84 ? 7.000 9.326 4.472 1.00 97.50 84 PRO A N 1
ATOM 674 C CA . PRO A 1 84 ? 7.337 8.007 3.964 1.00 97.50 84 PRO A CA 1
ATOM 675 C C . PRO A 1 84 ? 6.145 7.079 4.201 1.00 97.50 84 PRO A C 1
ATOM 677 O O . PRO A 1 84 ? 5.533 7.112 5.277 1.00 97.50 84 PRO A O 1
ATOM 680 N N . HIS A 1 85 ? 5.812 6.232 3.229 1.00 98.06 85 HIS A N 1
ATOM 681 C CA . HIS A 1 85 ? 4.601 5.405 3.278 1.00 98.06 85 HIS A CA 1
ATOM 682 C C . HIS A 1 85 ? 4.476 4.552 4.559 1.00 98.06 85 HIS A C 1
ATOM 684 O O . HIS A 1 85 ? 3.385 4.509 5.138 1.00 98.06 85 HIS A O 1
ATOM 690 N N . PRO A 1 86 ? 5.558 3.962 5.116 1.00 96.75 86 PRO A N 1
ATOM 691 C CA . PRO A 1 86 ? 5.489 3.286 6.412 1.00 96.75 86 PRO A CA 1
ATOM 692 C C . PRO A 1 86 ? 5.051 4.188 7.574 1.00 96.75 86 PRO A C 1
ATOM 694 O O . PRO A 1 86 ? 4.396 3.724 8.506 1.00 96.75 86 PRO A O 1
ATOM 697 N N . LYS A 1 87 ? 5.396 5.480 7.559 1.00 96.88 87 LYS A N 1
ATOM 698 C CA . LYS A 1 87 ? 4.907 6.430 8.565 1.00 96.88 87 LYS A CA 1
ATOM 699 C C . LYS A 1 87 ? 3.422 6.715 8.350 1.00 96.88 87 LYS A C 1
ATOM 701 O O . LYS A 1 87 ? 2.659 6.564 9.296 1.00 96.88 87 LYS A O 1
ATOM 706 N N . LEU A 1 88 ? 3.016 7.053 7.125 1.00 98.00 88 LEU A N 1
ATOM 707 C CA . LEU A 1 88 ? 1.614 7.351 6.805 1.00 98.00 88 LEU A CA 1
ATOM 708 C C . LEU A 1 88 ? 0.684 6.185 7.175 1.00 98.00 88 LEU A C 1
ATOM 710 O O . LEU A 1 88 ? -0.381 6.385 7.756 1.00 98.00 88 LEU A O 1
ATOM 714 N N . TRP A 1 89 ? 1.117 4.949 6.917 1.00 97.75 89 TRP A N 1
ATOM 715 C CA . TRP A 1 89 ? 0.351 3.764 7.292 1.00 97.75 89 TRP A CA 1
ATOM 716 C C . TRP A 1 89 ? 0.263 3.559 8.808 1.00 97.75 89 TRP A C 1
ATOM 718 O O . TRP A 1 89 ? -0.785 3.153 9.311 1.00 97.75 89 TRP A O 1
ATOM 728 N N . ARG A 1 90 ? 1.340 3.841 9.555 1.00 96.50 90 ARG A N 1
ATOM 729 C CA . ARG A 1 90 ? 1.305 3.802 11.026 1.00 96.50 90 ARG A CA 1
ATOM 730 C C . ARG A 1 90 ? 0.361 4.851 11.595 1.00 96.50 90 ARG A C 1
ATOM 732 O O . ARG A 1 90 ? -0.414 4.517 12.484 1.00 96.50 90 ARG A O 1
ATOM 739 N N . ASP A 1 91 ? 0.357 6.060 11.039 1.00 97.50 91 ASP A N 1
ATOM 740 C CA . ASP A 1 91 ? -0.570 7.119 11.447 1.00 97.50 91 ASP A CA 1
ATOM 741 C C . ASP A 1 91 ? -2.032 6.677 11.221 1.00 97.50 91 ASP A C 1
ATOM 743 O O . ASP A 1 91 ? -2.870 6.796 12.119 1.00 97.50 91 ASP A O 1
ATOM 747 N N . PHE A 1 92 ? -2.332 6.059 10.070 1.00 97.44 92 PHE A N 1
ATOM 748 C CA . PHE A 1 92 ? -3.638 5.442 9.806 1.00 97.44 92 PHE A CA 1
ATOM 749 C C . PHE A 1 92 ? -3.977 4.329 10.813 1.00 97.44 92 PHE A C 1
ATOM 751 O O . PHE A 1 92 ? -5.070 4.311 11.385 1.00 97.44 92 PHE A O 1
ATOM 758 N N . ALA A 1 93 ? -3.042 3.410 11.067 1.00 97.12 93 ALA A N 1
ATOM 759 C CA . ALA A 1 93 ? -3.235 2.308 12.004 1.00 97.12 93 ALA A CA 1
ATOM 760 C C . ALA A 1 93 ? -3.512 2.809 13.434 1.00 97.12 93 ALA A C 1
ATOM 762 O O . ALA A 1 93 ? -4.418 2.307 14.107 1.00 97.12 93 ALA A O 1
ATOM 763 N N . ALA A 1 94 ? -2.783 3.834 13.877 1.00 97.38 94 ALA A N 1
ATOM 764 C CA . ALA A 1 94 ? -2.994 4.493 15.158 1.00 97.38 94 ALA A CA 1
ATOM 765 C C . ALA A 1 94 ? -4.381 5.151 15.225 1.00 97.38 94 ALA A C 1
ATOM 767 O O . ALA A 1 94 ? -5.106 4.952 16.203 1.00 97.38 94 ALA A O 1
ATOM 768 N N . ALA A 1 95 ? -4.810 5.841 14.162 1.00 97.50 95 ALA A N 1
ATOM 769 C CA . ALA A 1 95 ? -6.128 6.474 14.088 1.00 97.50 95 ALA A CA 1
ATOM 770 C C . ALA A 1 95 ? -7.285 5.463 14.210 1.00 97.50 95 ALA A C 1
ATOM 772 O O . ALA A 1 95 ? -8.290 5.730 14.881 1.00 97.50 95 ALA A O 1
ATOM 773 N N . VAL A 1 96 ? -7.140 4.259 13.640 1.00 96.31 96 VAL A N 1
ATOM 774 C CA . VAL A 1 96 ? -8.124 3.172 13.813 1.00 96.31 96 VAL A CA 1
ATOM 775 C C . VAL A 1 96 ? -7.963 2.410 15.138 1.00 96.31 96 VAL A C 1
ATOM 777 O O . VAL A 1 96 ? -8.806 1.581 15.478 1.00 96.31 96 VAL A O 1
ATOM 780 N N . GLY A 1 97 ? -6.953 2.738 15.951 1.00 96.25 97 GLY A N 1
ATOM 781 C CA . GLY A 1 97 ? -6.768 2.242 17.317 1.00 96.25 97 GLY A CA 1
ATOM 782 C C . GLY A 1 97 ? -5.870 1.010 17.444 1.00 96.25 97 GLY A C 1
ATOM 783 O O . GLY A 1 97 ? -6.082 0.204 18.358 1.00 96.25 97 GLY A O 1
ATOM 784 N N . VAL A 1 98 ? -4.924 0.813 16.523 1.00 96.31 98 VAL A N 1
ATOM 785 C CA . VAL A 1 98 ? -3.824 -0.160 16.646 1.00 96.31 98 VAL A CA 1
ATOM 786 C C . VAL A 1 98 ? -2.695 0.471 17.464 1.00 96.31 98 VAL A C 1
ATOM 788 O O . VAL A 1 98 ? -2.297 1.599 17.198 1.00 96.31 98 VAL A O 1
ATOM 791 N N . GLY A 1 99 ? -2.182 -0.241 18.471 1.00 93.25 99 GLY A N 1
ATOM 792 C CA . GLY A 1 99 ? -1.026 0.223 19.247 1.00 93.25 99 GLY A CA 1
ATOM 793 C C . GLY A 1 99 ? 0.307 -0.081 18.556 1.00 93.25 99 GLY A C 1
ATOM 794 O O . GLY A 1 99 ? 0.405 -1.055 17.808 1.00 93.25 99 GLY A O 1
ATOM 795 N N . GLU A 1 100 ? 1.351 0.689 18.874 1.00 89.50 100 GLU A N 1
ATOM 796 C CA . GLU A 1 100 ? 2.706 0.517 18.312 1.00 89.50 100 GLU A CA 1
ATOM 797 C C . GLU A 1 100 ? 3.282 -0.901 18.514 1.00 89.50 100 GLU A C 1
ATOM 799 O O . GLU A 1 100 ? 3.902 -1.485 17.620 1.00 89.50 100 GLU A O 1
ATOM 804 N N . ASP A 1 101 ? 3.016 -1.517 19.666 1.00 87.25 101 ASP A N 1
ATOM 805 C CA . ASP A 1 101 ? 3.433 -2.899 19.918 1.00 87.25 101 ASP A CA 1
ATOM 806 C C . ASP A 1 101 ? 2.688 -3.896 19.012 1.00 87.25 101 ASP A C 1
ATOM 808 O O . ASP A 1 101 ? 3.262 -4.886 18.569 1.00 87.25 101 ASP A O 1
ATOM 812 N N . ASP A 1 102 ? 1.412 -3.660 18.699 1.00 85.38 102 ASP A N 1
ATOM 813 C CA . ASP A 1 102 ? 0.622 -4.587 17.881 1.00 85.38 102 ASP A CA 1
ATOM 814 C C . ASP A 1 102 ? 1.004 -4.498 16.392 1.00 85.38 102 ASP A C 1
ATOM 816 O O . ASP A 1 102 ? 1.037 -5.522 15.706 1.00 85.38 102 ASP A O 1
ATOM 820 N N . ILE A 1 103 ? 1.355 -3.305 15.896 1.00 87.25 103 ILE A N 1
ATOM 821 C CA . ILE A 1 103 ? 1.779 -3.095 14.501 1.00 87.25 103 ILE A CA 1
ATOM 822 C C . ILE A 1 103 ? 3.201 -3.616 14.227 1.00 87.25 103 ILE A C 1
ATOM 824 O O . ILE A 1 103 ? 3.470 -4.141 13.145 1.00 87.25 103 ILE A O 1
ATOM 828 N N . THR A 1 104 ? 4.102 -3.547 15.212 1.00 79.56 104 THR A N 1
ATOM 829 C CA . THR A 1 104 ? 5.482 -4.057 15.092 1.00 79.56 104 THR A CA 1
ATOM 830 C C . THR A 1 104 ? 5.595 -5.551 15.405 1.00 79.56 104 THR A C 1
ATOM 832 O O . THR A 1 104 ? 6.428 -6.251 14.825 1.00 79.56 104 THR A O 1
ATOM 835 N N . CYS A 1 105 ? 4.749 -6.078 16.297 1.00 71.00 105 CYS A N 1
ATOM 836 C CA . CYS A 1 105 ? 4.834 -7.461 16.768 1.00 71.00 105 CYS A CA 1
ATOM 837 C C . CYS A 1 105 ? 3.943 -8.441 15.988 1.00 71.00 105 CYS A C 1
ATOM 839 O O . CYS A 1 105 ? 3.959 -9.639 16.298 1.00 71.00 105 CYS A O 1
ATOM 841 N N . CYS A 1 106 ? 3.194 -7.980 14.973 1.00 59.56 106 CYS A N 1
ATOM 842 C CA . CYS A 1 106 ? 2.396 -8.841 14.097 1.00 59.56 106 CYS A CA 1
ATOM 843 C C . CYS A 1 106 ? 3.317 -9.793 13.307 1.00 59.56 106 CYS A C 1
ATOM 845 O O . CYS A 1 106 ? 3.798 -9.527 12.206 1.00 59.56 106 CYS A O 1
ATOM 847 N N . ARG A 1 107 ? 3.645 -10.915 13.948 1.00 53.47 107 ARG A N 1
ATOM 848 C CA . ARG A 1 107 ? 4.523 -11.972 13.453 1.00 53.47 107 ARG A CA 1
ATOM 849 C C . ARG A 1 107 ? 3.748 -12.774 12.413 1.00 53.47 107 ARG A C 1
ATOM 851 O O . ARG A 1 107 ? 2.619 -13.137 12.707 1.00 53.47 107 ARG A O 1
ATOM 858 N N . LYS A 1 108 ? 4.368 -13.071 11.258 1.00 48.66 108 LYS A N 1
ATOM 859 C CA . LYS A 1 108 ? 3.876 -13.907 10.133 1.00 48.66 108 LYS A CA 1
ATOM 860 C C . LYS A 1 108 ? 2.668 -14.800 10.492 1.00 48.66 108 LYS A C 1
ATOM 862 O O . LYS A 1 108 ? 2.835 -15.982 10.784 1.00 48.66 108 LYS A O 1
ATOM 867 N N . GLN A 1 109 ? 1.458 -14.246 10.475 1.00 46.00 109 GLN A N 1
ATOM 868 C CA . GLN A 1 109 ? 0.219 -14.988 10.714 1.00 46.00 109 GLN A CA 1
ATOM 869 C C . GLN A 1 109 ? -0.316 -15.465 9.368 1.00 46.00 109 GLN A C 1
ATOM 871 O O . GLN A 1 109 ? -1.340 -15.002 8.887 1.00 46.00 109 GLN A O 1
ATOM 876 N N . TRP A 1 110 ? 0.401 -16.390 8.734 1.00 37.44 110 TRP A N 1
ATOM 877 C CA . TRP A 1 110 ? -0.192 -17.197 7.674 1.00 37.44 110 TRP A CA 1
ATOM 878 C C . TRP A 1 110 ? -0.059 -18.672 8.026 1.00 37.44 110 TRP A C 1
ATOM 880 O O . TRP A 1 110 ? 0.783 -19.397 7.506 1.00 37.44 110 TRP A O 1
ATOM 890 N N . ARG A 1 111 ? -0.878 -19.086 8.995 1.00 38.06 111 ARG A N 1
ATOM 891 C CA . ARG A 1 111 ? -1.378 -20.453 9.138 1.00 38.06 111 ARG A CA 1
ATOM 892 C C . ARG A 1 111 ? -2.826 -20.345 9.601 1.00 38.06 111 ARG A C 1
ATOM 894 O O . ARG A 1 111 ? -3.106 -19.664 10.584 1.00 38.06 111 ARG A O 1
ATOM 901 N N . HIS A 1 112 ? -3.731 -20.969 8.854 1.00 43.34 112 HIS A N 1
ATOM 902 C CA . HIS A 1 112 ? -5.113 -21.163 9.270 1.00 43.34 112 HIS A CA 1
ATOM 903 C C . HIS A 1 112 ? -5.143 -21.806 10.667 1.00 43.34 112 HIS A C 1
ATOM 905 O O . HIS A 1 112 ? -4.331 -22.684 10.960 1.00 43.34 112 HIS A O 1
ATOM 911 N N . SER A 1 113 ? -6.111 -21.389 11.482 1.00 40.16 113 SER A N 1
ATOM 912 C CA . SER A 1 113 ? -6.420 -21.840 12.848 1.00 40.16 113 SER A CA 1
ATOM 913 C C . SER A 1 113 ? -5.773 -21.047 13.998 1.00 40.16 113 SER A C 1
ATOM 915 O O . SER A 1 113 ? -4.559 -20.971 14.165 1.00 40.16 113 SER A O 1
ATOM 917 N N . THR A 1 114 ? -6.673 -20.446 14.788 1.00 42.28 114 THR A N 1
ATOM 918 C CA . THR A 1 114 ? -6.616 -20.268 16.248 1.00 42.28 114 THR A CA 1
ATOM 919 C C . THR A 1 114 ? -5.230 -20.123 16.861 1.00 42.28 114 THR A C 1
ATOM 921 O O . THR A 1 114 ? -4.576 -21.129 17.091 1.00 42.28 114 THR A O 1
ATOM 924 N N . LEU A 1 115 ? -4.850 -18.905 17.268 1.00 39.06 115 LEU A N 1
ATOM 925 C CA . LEU A 1 115 ? -4.203 -18.663 18.566 1.00 39.06 115 LEU A CA 1
ATOM 926 C C . LEU A 1 115 ? -4.067 -17.160 18.845 1.00 39.06 115 LEU A C 1
ATOM 928 O O . LEU A 1 115 ? -3.281 -16.424 18.257 1.00 39.06 115 LEU A O 1
ATOM 932 N N . THR A 1 116 ? -4.866 -16.748 19.822 1.00 42.44 116 THR A N 1
ATOM 933 C CA . THR A 1 116 ? -4.849 -15.494 20.573 1.00 42.44 116 THR A CA 1
ATOM 934 C C . THR A 1 116 ? -3.472 -14.852 20.761 1.00 42.44 116 THR A C 1
ATOM 936 O O . THR A 1 116 ? -2.503 -15.523 21.121 1.00 42.44 116 THR A O 1
ATOM 939 N N . ASN A 1 117 ? -3.472 -13.519 20.676 1.00 49.91 117 ASN A N 1
ATOM 940 C CA . ASN A 1 117 ? -2.464 -12.538 21.091 1.00 49.91 117 ASN A CA 1
ATOM 941 C C . ASN A 1 117 ? -2.030 -12.681 22.583 1.00 49.91 117 ASN A C 1
ATOM 943 O O . ASN A 1 117 ? -2.199 -11.783 23.409 1.00 49.91 117 ASN A O 1
ATOM 947 N N . ARG A 1 118 ? -1.519 -13.854 22.987 1.00 46.59 118 ARG A N 1
ATOM 948 C CA . ARG A 1 118 ? -1.105 -14.163 24.370 1.00 46.59 118 ARG A CA 1
ATOM 949 C C . ARG A 1 118 ? 0.312 -13.676 24.686 1.00 46.59 118 ARG A C 1
ATOM 951 O O . ARG A 1 118 ? 0.626 -13.485 25.859 1.00 46.59 118 ARG A O 1
ATOM 958 N N . ARG A 1 119 ? 1.167 -13.450 23.677 1.00 43.31 119 ARG A N 1
ATOM 959 C CA . ARG A 1 119 ? 2.563 -13.015 23.883 1.00 43.31 119 ARG A CA 1
ATOM 960 C C . ARG A 1 119 ? 2.740 -11.491 23.971 1.00 43.31 119 ARG A C 1
ATOM 962 O O . ARG A 1 119 ? 3.482 -11.080 24.859 1.00 43.31 119 ARG A O 1
ATOM 969 N N . CYS A 1 120 ? 2.004 -10.656 23.220 1.00 48.16 120 CYS A N 1
ATOM 970 C CA . CYS A 1 120 ? 2.057 -9.196 23.439 1.00 48.16 120 CYS A CA 1
ATOM 971 C C . CYS A 1 120 ? 1.459 -8.803 24.801 1.00 48.16 120 CYS A C 1
ATOM 973 O O . CYS A 1 120 ? 2.017 -7.960 25.498 1.00 48.16 120 CYS A O 1
ATOM 975 N N . ARG A 1 121 ? 0.414 -9.504 25.281 1.00 46.56 121 ARG A N 1
ATOM 976 C CA . ARG A 1 121 ? -0.108 -9.312 26.653 1.00 46.56 121 ARG A CA 1
ATOM 977 C C . ARG A 1 121 ? 0.931 -9.580 27.753 1.00 46.56 121 ARG A C 1
ATOM 979 O O . ARG A 1 121 ? 0.896 -8.907 28.780 1.00 46.56 121 ARG A O 1
ATOM 986 N N . LYS A 1 122 ? 1.852 -10.539 27.565 1.00 44.56 122 LYS A N 1
ATOM 987 C CA . LYS A 1 122 ? 2.919 -10.827 28.547 1.00 44.56 122 LYS A CA 1
ATOM 988 C C . LYS A 1 122 ? 3.979 -9.721 28.604 1.00 44.56 122 LYS A C 1
ATOM 990 O O . LYS A 1 122 ? 4.480 -9.452 29.690 1.00 44.56 122 LYS A O 1
ATOM 995 N N . LEU A 1 123 ? 4.275 -9.061 27.483 1.00 44.25 123 LEU A N 1
ATOM 996 C CA . LEU A 1 123 ? 5.183 -7.907 27.454 1.00 44.25 123 LEU A CA 1
ATOM 997 C C . LEU A 1 123 ? 4.531 -6.657 28.070 1.00 44.25 123 LEU A C 1
ATOM 999 O O . LEU A 1 123 ? 5.181 -5.954 28.838 1.00 44.25 123 LEU A O 1
ATOM 1003 N N . ARG A 1 124 ? 3.220 -6.459 27.866 1.00 46.72 124 ARG A N 1
ATOM 1004 C CA . ARG A 1 124 ? 2.452 -5.370 28.500 1.00 46.72 124 ARG A CA 1
ATOM 1005 C C . ARG A 1 124 ? 2.370 -5.468 30.030 1.00 46.72 124 ARG A C 1
ATOM 1007 O O . ARG A 1 124 ? 2.311 -4.442 30.690 1.00 46.72 124 ARG A O 1
ATOM 1014 N N . ARG A 1 125 ? 2.372 -6.682 30.604 1.00 45.22 125 ARG A N 1
ATOM 1015 C CA . ARG A 1 125 ? 2.355 -6.882 32.071 1.00 45.22 125 ARG A CA 1
ATOM 1016 C C . ARG A 1 125 ? 3.702 -6.649 32.756 1.00 45.22 125 ARG A C 1
ATOM 1018 O O . ARG A 1 125 ? 3.694 -6.352 33.939 1.00 45.22 125 ARG A O 1
ATOM 1025 N N . ARG A 1 126 ? 4.830 -6.778 32.048 1.00 43.84 126 ARG A N 1
ATOM 1026 C CA . ARG A 1 126 ? 6.153 -6.492 32.632 1.00 43.84 126 ARG A CA 1
ATOM 1027 C C . ARG A 1 126 ? 6.450 -4.994 32.705 1.00 43.84 126 ARG A C 1
ATOM 1029 O O . ARG A 1 126 ? 7.016 -4.562 33.685 1.00 43.84 126 ARG A O 1
ATOM 1036 N N . ARG A 1 127 ? 5.981 -4.202 31.737 1.00 41.72 127 ARG A N 1
ATOM 1037 C CA . ARG A 1 127 ? 6.232 -2.748 31.678 1.00 41.72 127 ARG A CA 1
ATOM 1038 C C . ARG A 1 127 ? 5.317 -1.890 32.579 1.00 41.72 127 ARG A C 1
ATOM 1040 O O . ARG A 1 127 ? 5.435 -0.679 32.574 1.00 41.72 127 ARG A O 1
ATOM 1047 N N . LEU A 1 128 ? 4.358 -2.501 33.279 1.00 44.09 128 LEU A N 1
ATOM 1048 C CA . LEU A 1 128 ? 3.447 -1.830 34.227 1.00 44.09 128 LEU A CA 1
ATOM 1049 C C . LEU A 1 128 ? 3.775 -2.174 35.694 1.00 44.09 128 LEU A C 1
ATOM 1051 O O . LEU A 1 128 ? 3.015 -1.810 36.585 1.00 44.09 128 LEU A O 1
ATOM 1055 N N . MET A 1 129 ? 4.853 -2.927 35.933 1.00 44.62 129 MET A N 1
ATOM 1056 C CA . MET A 1 129 ? 5.341 -3.306 37.267 1.00 44.62 129 MET A CA 1
ATOM 1057 C C . MET A 1 129 ? 6.771 -2.807 37.535 1.00 44.62 129 MET A C 1
ATOM 1059 O O . MET A 1 129 ? 7.333 -3.171 38.564 1.00 44.62 129 MET A O 1
ATOM 1063 N N . ASP A 1 130 ? 7.307 -1.976 36.635 1.00 40.66 130 ASP A N 1
ATOM 1064 C CA . ASP A 1 130 ? 8.560 -1.226 36.782 1.00 40.66 130 ASP A CA 1
ATOM 1065 C C . ASP A 1 130 ? 8.236 0.276 36.799 1.00 40.66 130 ASP A C 1
ATOM 1067 O O . ASP A 1 130 ? 7.348 0.681 36.005 1.00 40.66 130 ASP A O 1
#